Protein AF-A0A7Y2MW69-F1 (afdb_monomer_lite)

pLDDT: mean 81.15, std 13.84, range [43.66, 92.75]

Secondary structure (DSSP, 8-state):
-HHHHHHHTTHHHHHHHHHHHHH---HHHHHHHHHHHHHHHHHHHHHH----TTSHHHHHHHHHHHS-HHHHHHHHTS-HHHHHHHHHHHHHHHHHHHHHHHSSHHHHHHHHHTTS-SSSSSSSSSSSSSS--

Structure (mmCIF, N/CA/C/O backbone):
data_AF-A0A7Y2MW69-F1
#
_entry.id   AF-A0A7Y2MW69-F1
#
loop_
_atom_site.group_PDB
_atom_site.id
_atom_site.type_symbol
_atom_site.label_atom_id
_atom_site.label_alt_id
_atom_site.label_comp_id
_atom_site.label_asym_id
_atom_site.label_entity_id
_atom_site.label_seq_id
_atom_site.pdbx_PDB_ins_code
_atom_site.Cartn_x
_atom_site.Cartn_y
_atom_site.Cartn_z
_atom_site.occupancy
_atom_site.B_iso_or_equiv
_atom_site.auth_seq_id
_atom_site.aut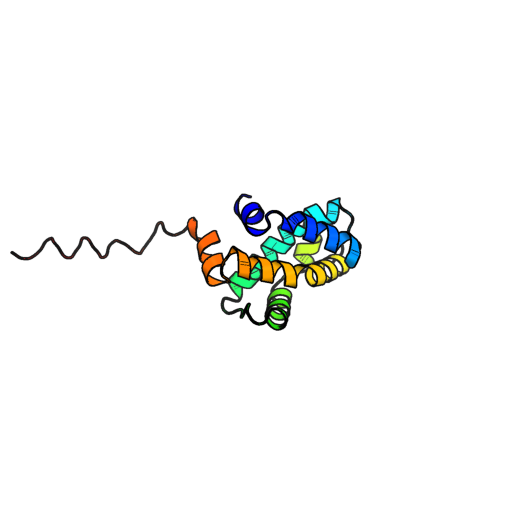h_comp_id
_atom_site.auth_asym_id
_atom_site.auth_atom_id
_atom_site.pdbx_PDB_model_num
ATOM 1 N N . MET A 1 1 ? 11.439 1.210 10.492 1.00 52.22 1 MET A N 1
ATOM 2 C CA . MET A 1 1 ? 10.602 2.417 10.282 1.00 52.22 1 MET A CA 1
ATOM 3 C C . MET A 1 1 ? 11.196 3.442 9.308 1.00 52.22 1 MET A C 1
ATOM 5 O O . MET A 1 1 ? 10.410 4.119 8.660 1.00 52.22 1 MET A O 1
ATOM 9 N N . ASN A 1 2 ? 12.522 3.542 9.114 1.00 73.94 2 ASN A N 1
ATOM 10 C CA . ASN A 1 2 ? 13.092 4.519 8.161 1.00 73.94 2 ASN A CA 1
ATOM 11 C C . ASN A 1 2 ? 12.690 4.300 6.694 1.00 73.94 2 ASN A C 1
ATOM 13 O O . ASN A 1 2 ? 12.480 5.271 5.982 1.00 73.94 2 ASN A O 1
ATOM 17 N N . PHE A 1 3 ? 12.540 3.050 6.246 1.00 80.81 3 PHE A N 1
ATOM 18 C CA . PHE A 1 3 ? 12.178 2.759 4.855 1.00 80.81 3 PHE A CA 1
ATOM 19 C C . PHE A 1 3 ? 10.819 3.357 4.457 1.00 80.81 3 PHE A C 1
ATOM 21 O O . PHE A 1 3 ? 10.756 4.120 3.503 1.00 80.81 3 PHE A O 1
ATOM 28 N N . LEU A 1 4 ? 9.752 3.077 5.218 1.00 83.00 4 LEU A N 1
ATOM 29 C CA . LEU A 1 4 ? 8.409 3.590 4.912 1.00 83.00 4 LEU A CA 1
ATOM 30 C C . LEU A 1 4 ? 8.362 5.119 4.945 1.00 83.00 4 LEU A C 1
ATOM 32 O O . LEU A 1 4 ? 7.744 5.727 4.081 1.00 83.00 4 LEU A O 1
ATOM 36 N N . LYS A 1 5 ? 9.060 5.743 5.901 1.00 82.94 5 LYS A N 1
ATOM 37 C CA . LYS A 1 5 ? 9.155 7.204 5.975 1.00 82.94 5 LYS A CA 1
ATOM 38 C C . LYS A 1 5 ? 9.887 7.790 4.763 1.00 82.94 5 LYS A C 1
ATOM 40 O O . LYS A 1 5 ? 9.447 8.802 4.235 1.00 82.94 5 LYS A O 1
ATOM 45 N N . ASN A 1 6 ? 10.958 7.146 4.302 1.00 84.12 6 ASN A N 1
ATOM 46 C CA . ASN A 1 6 ? 11.713 7.582 3.125 1.00 84.12 6 ASN A CA 1
ATOM 47 C C . ASN A 1 6 ? 10.948 7.346 1.815 1.00 84.12 6 ASN A C 1
ATOM 49 O O . ASN A 1 6 ? 11.060 8.150 0.894 1.00 84.12 6 ASN A O 1
ATOM 53 N N . LEU A 1 7 ? 10.182 6.255 1.738 1.00 85.12 7 LEU A N 1
ATOM 54 C CA . LEU A 1 7 ? 9.377 5.914 0.571 1.00 85.12 7 LEU A CA 1
ATOM 55 C C . LEU A 1 7 ? 8.168 6.846 0.452 1.00 85.12 7 LEU A C 1
ATOM 57 O O . LEU A 1 7 ? 7.966 7.460 -0.588 1.00 85.12 7 LEU A O 1
ATOM 61 N N . LEU A 1 8 ? 7.378 6.965 1.520 1.00 87.06 8 LEU A N 1
ATOM 62 C CA . LEU A 1 8 ? 6.143 7.744 1.507 1.00 87.06 8 LEU A CA 1
ATOM 63 C C . LEU A 1 8 ? 6.407 9.249 1.594 1.00 87.06 8 LEU A C 1
ATOM 65 O O . LEU A 1 8 ? 5.694 10.021 0.957 1.00 87.06 8 LEU A O 1
ATOM 69 N N . GLY A 1 9 ? 7.418 9.671 2.361 1.00 85.12 9 GLY A N 1
ATOM 70 C CA . GLY A 1 9 ? 7.745 11.081 2.578 1.00 85.12 9 GLY A CA 1
ATOM 71 C C . GLY A 1 9 ? 6.500 11.922 2.878 1.00 85.12 9 GLY A C 1
ATOM 72 O O . GLY A 1 9 ? 5.645 11.531 3.675 1.00 85.12 9 GLY A O 1
ATOM 73 N N . ASP A 1 10 ? 6.367 13.039 2.167 1.00 84.25 10 ASP A N 1
ATOM 74 C CA . ASP A 1 10 ? 5.225 13.957 2.281 1.00 84.25 10 ASP A CA 1
ATOM 75 C C . ASP A 1 10 ? 3.922 13.397 1.680 1.00 84.25 10 ASP A C 1
ATOM 77 O O . ASP A 1 10 ? 2.830 13.878 1.987 1.00 84.25 10 ASP A O 1
ATOM 81 N N . SER A 1 11 ? 4.004 12.342 0.858 1.00 86.25 11 SER A N 1
ATOM 82 C CA . SER A 1 11 ? 2.821 11.718 0.247 1.00 86.25 11 SER A CA 1
ATOM 83 C C . SER A 1 11 ? 1.984 10.940 1.263 1.00 86.25 11 SER A C 1
ATOM 85 O O . SER A 1 11 ? 0.802 10.710 1.016 1.00 86.25 11 SER A O 1
ATOM 87 N N . ALA A 1 12 ? 2.548 10.588 2.426 1.00 85.62 12 ALA A N 1
ATOM 88 C CA . ALA A 1 12 ? 1.824 9.907 3.501 1.00 85.62 12 ALA A CA 1
ATOM 89 C C . ALA A 1 12 ? 0.539 10.657 3.900 1.00 85.62 12 ALA A C 1
ATOM 91 O O . ALA A 1 12 ? -0.528 10.051 3.991 1.00 85.62 12 ALA A O 1
ATOM 92 N N . SER A 1 13 ? 0.612 11.983 4.048 1.00 87.12 13 SER A N 1
ATOM 93 C CA . SER A 1 13 ? -0.545 12.823 4.384 1.00 87.12 13 SER A CA 1
ATOM 94 C C . SER A 1 13 ? -1.605 12.824 3.278 1.00 87.12 13 SER A C 1
ATOM 96 O O . SER A 1 13 ? -2.802 12.813 3.560 1.00 87.12 13 SER A O 1
ATOM 98 N N . GLY A 1 14 ? -1.183 12.787 2.010 1.00 87.88 14 GLY A N 1
ATOM 99 C CA . GLY A 1 14 ? -2.090 12.703 0.862 1.00 87.88 14 GLY A CA 1
ATOM 100 C C . GLY A 1 14 ? -2.828 11.363 0.778 1.00 87.88 14 GLY A C 1
ATOM 101 O O . GLY A 1 14 ? -4.010 11.327 0.425 1.00 87.88 14 GLY A O 1
ATOM 102 N N . LEU A 1 15 ? -2.161 10.269 1.158 1.00 89.81 15 LEU A N 1
ATOM 103 C CA . LEU A 1 15 ? -2.770 8.938 1.239 1.00 89.81 15 LEU A CA 1
ATOM 104 C C . LEU A 1 15 ? -3.817 8.872 2.354 1.00 89.81 15 LEU A C 1
ATOM 106 O O . LEU A 1 15 ? -4.928 8.407 2.110 1.00 89.81 15 LEU A O 1
ATOM 110 N N . VAL A 1 16 ? -3.500 9.406 3.539 1.00 90.75 16 VAL A N 1
ATOM 111 C CA . VAL A 1 16 ? -4.449 9.496 4.661 1.00 90.75 16 VAL A CA 1
ATOM 112 C C . VAL A 1 16 ? -5.692 10.289 4.251 1.00 90.75 16 VAL A C 1
ATOM 114 O O . VAL A 1 16 ? -6.806 9.781 4.359 1.00 90.75 16 VAL A O 1
ATOM 117 N N . SER A 1 17 ? -5.516 11.486 3.684 1.00 89.56 17 SER A N 1
ATOM 118 C CA . SER A 1 17 ? -6.637 12.314 3.213 1.00 89.56 17 SER A CA 1
ATOM 119 C C . SER A 1 17 ? -7.482 11.621 2.141 1.00 89.56 17 SER A C 1
ATOM 121 O O . SER A 1 17 ? -8.708 11.763 2.126 1.00 89.56 17 SER A O 1
ATOM 123 N N . SER A 1 18 ? -6.849 10.846 1.255 1.00 88.56 18 SER A N 1
ATOM 124 C CA . SER A 1 18 ? -7.550 10.081 0.220 1.00 88.56 18 SER A CA 1
ATOM 125 C C . SER A 1 18 ? -8.403 8.961 0.810 1.00 88.56 18 SER A C 1
ATOM 127 O O . SER A 1 18 ? -9.537 8.785 0.376 1.00 88.56 18 SER A O 1
ATOM 129 N N . LEU A 1 19 ? -7.903 8.236 1.812 1.00 90.19 19 LEU A N 1
ATOM 130 C CA . LEU A 1 19 ? -8.653 7.171 2.486 1.00 90.19 19 LEU A CA 1
ATOM 131 C C . LEU A 1 19 ? -9.864 7.716 3.242 1.00 90.19 19 LEU A C 1
ATOM 133 O O . LEU A 1 19 ? -10.957 7.161 3.128 1.00 90.19 19 LEU A O 1
ATOM 137 N N . VAL A 1 20 ? -9.688 8.838 3.943 1.00 90.81 20 VAL A N 1
ATOM 138 C CA . VAL A 1 20 ? -10.784 9.513 4.650 1.00 90.81 20 VAL A CA 1
ATOM 139 C C . VAL A 1 20 ? -11.856 9.979 3.665 1.00 90.81 20 VAL A C 1
ATOM 141 O O . VAL A 1 20 ? -13.043 9.742 3.869 1.00 90.81 20 VAL A O 1
ATOM 144 N N . SER A 1 21 ? -11.444 10.586 2.549 1.00 86.62 21 SER A N 1
ATOM 145 C CA . SER A 1 21 ? -12.382 11.192 1.595 1.00 86.62 21 SER A CA 1
ATOM 146 C C . SER A 1 21 ? -13.048 10.188 0.651 1.00 86.62 21 SER A C 1
ATOM 148 O O . SER A 1 21 ? -14.160 10.434 0.193 1.00 86.62 21 SER A O 1
ATOM 150 N N . LYS A 1 22 ? -12.369 9.086 0.299 1.00 80.25 22 LYS A N 1
ATOM 151 C CA . LYS A 1 22 ? -12.816 8.164 -0.764 1.00 80.25 22 LYS A CA 1
ATOM 152 C C . LYS A 1 22 ? -13.230 6.785 -0.273 1.00 80.25 22 LYS A C 1
ATOM 154 O O . LYS A 1 22 ? -13.970 6.110 -0.979 1.00 80.25 22 LYS A O 1
ATOM 159 N N . ALA A 1 23 ? -12.739 6.354 0.885 1.00 81.81 23 ALA A N 1
ATOM 160 C CA . ALA A 1 23 ? -12.951 4.997 1.380 1.00 81.81 23 ALA A CA 1
ATOM 161 C C . ALA A 1 23 ? -13.635 4.958 2.758 1.00 81.81 23 ALA A C 1
ATOM 163 O O . ALA A 1 23 ? -13.779 3.885 3.333 1.00 81.81 23 ALA A O 1
ATOM 164 N N . GLY A 1 24 ? -14.071 6.115 3.274 1.00 84.94 24 GLY A N 1
ATOM 165 C CA . GLY A 1 24 ? -14.849 6.214 4.511 1.00 84.94 24 GLY A CA 1
ATOM 166 C C . GLY A 1 24 ? -14.052 5.948 5.787 1.00 84.94 24 GLY A C 1
ATOM 167 O O . GLY A 1 24 ? -14.649 5.651 6.814 1.00 84.94 24 GLY A O 1
ATOM 168 N N . PHE A 1 25 ? -12.722 6.042 5.729 1.00 91.81 25 PHE A N 1
ATOM 169 C CA . PHE A 1 25 ? -11.867 5.853 6.899 1.00 91.81 25 PHE A CA 1
ATOM 170 C C . PHE A 1 25 ? -11.983 7.044 7.852 1.00 91.81 25 PHE A C 1
ATOM 172 O O . PHE A 1 25 ? -12.089 8.196 7.427 1.00 91.81 25 PHE A O 1
ATOM 179 N N . THR A 1 26 ? -11.850 6.790 9.148 1.00 92.06 26 THR A N 1
ATOM 180 C CA . THR A 1 26 ? -11.470 7.839 10.100 1.00 92.06 26 THR A CA 1
ATOM 181 C C . THR A 1 26 ? -9.992 8.209 9.927 1.00 92.06 26 THR A C 1
ATOM 183 O O . THR A 1 26 ? -9.210 7.474 9.318 1.00 92.06 26 THR A O 1
ATOM 186 N N . ALA A 1 27 ? -9.578 9.361 10.463 1.00 89.00 27 ALA A N 1
ATOM 187 C CA . ALA A 1 27 ? -8.176 9.775 10.404 1.00 89.00 27 ALA A CA 1
ATOM 188 C C . ALA A 1 27 ? -7.244 8.750 11.077 1.00 89.00 27 ALA A C 1
ATOM 190 O O . ALA A 1 27 ? -6.196 8.429 10.519 1.00 89.00 27 ALA A O 1
ATOM 191 N N . ASP A 1 28 ? -7.656 8.198 12.220 1.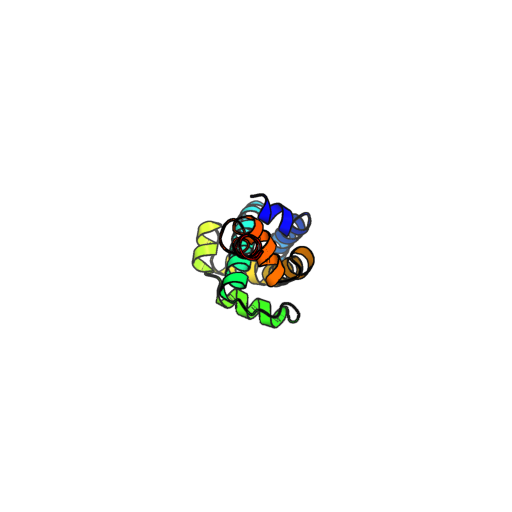00 90.12 28 ASP A N 1
ATOM 192 C CA . ASP A 1 28 ? -6.869 7.225 12.982 1.00 90.12 28 ASP A CA 1
ATOM 193 C C . ASP A 1 28 ? -6.757 5.885 12.240 1.00 90.12 28 ASP A C 1
ATOM 195 O O . ASP A 1 28 ? -5.663 5.333 12.107 1.00 90.12 28 ASP A O 1
ATOM 199 N N . GLU A 1 29 ? -7.861 5.397 11.663 1.00 91.12 29 GLU A N 1
ATOM 200 C CA . GLU A 1 29 ? -7.857 4.191 10.825 1.00 91.12 29 GLU A CA 1
ATOM 201 C C . GLU A 1 29 ? -6.970 4.371 9.594 1.00 91.12 29 GLU A C 1
ATOM 203 O O . GLU A 1 29 ? -6.195 3.484 9.248 1.00 91.12 29 GLU A O 1
ATOM 208 N N . ALA A 1 30 ? -7.050 5.525 8.927 1.00 91.19 30 ALA A N 1
ATOM 209 C CA . ALA A 1 30 ? -6.226 5.813 7.762 1.00 91.19 30 ALA A CA 1
ATOM 210 C C . ALA A 1 30 ? -4.734 5.884 8.133 1.00 91.19 30 ALA A C 1
ATOM 212 O O . ALA A 1 30 ? -3.897 5.339 7.412 1.00 91.19 30 ALA A O 1
ATOM 213 N N . GLN A 1 31 ? -4.390 6.493 9.271 1.00 89.56 31 GLN A N 1
ATOM 214 C CA . GLN A 1 31 ? -3.012 6.542 9.771 1.00 89.56 31 GLN A CA 1
ATOM 215 C C . GLN A 1 31 ? -2.459 5.156 10.127 1.00 89.56 31 GLN A C 1
ATOM 217 O O . GLN A 1 31 ? -1.284 4.896 9.867 1.00 89.56 31 GLN A O 1
ATOM 222 N N . ALA A 1 32 ? -3.288 4.262 10.671 1.00 89.25 32 ALA A N 1
ATOM 223 C CA . ALA A 1 32 ? -2.907 2.876 10.947 1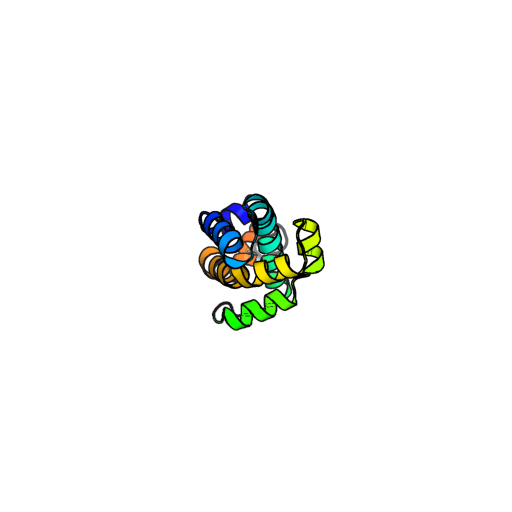.00 89.25 32 ALA A CA 1
ATOM 224 C C . ALA A 1 32 ? -2.831 2.022 9.668 1.00 89.25 32 ALA A C 1
ATOM 226 O O . ALA A 1 32 ? -1.962 1.160 9.535 1.00 89.25 32 ALA A O 1
ATOM 227 N N . PHE A 1 33 ? -3.708 2.279 8.699 1.00 91.69 33 PHE A N 1
ATOM 228 C CA . PHE A 1 33 ? -3.823 1.488 7.477 1.00 91.69 33 PHE A CA 1
ATOM 229 C C . PHE A 1 33 ? -2.727 1.781 6.453 1.00 91.69 33 PHE A C 1
ATOM 231 O O . PHE A 1 33 ? -2.178 0.848 5.870 1.00 91.69 33 PHE A O 1
ATOM 238 N N . VAL A 1 34 ? -2.374 3.053 6.229 1.00 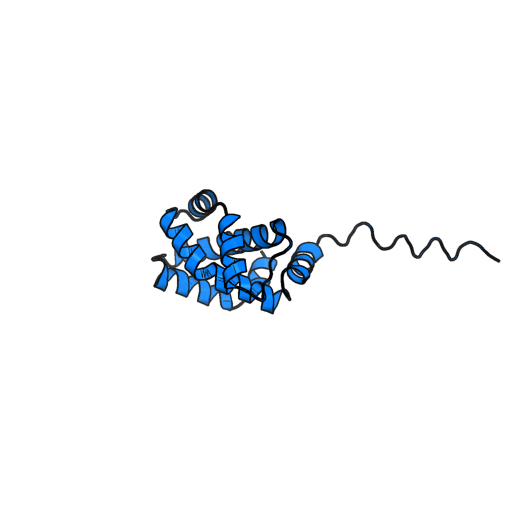92.25 34 VAL A N 1
ATOM 239 C CA . VAL A 1 34 ? -1.347 3.450 5.246 1.00 92.25 34 VAL A CA 1
ATOM 240 C C . VAL A 1 34 ? -0.031 2.665 5.386 1.00 92.25 34 VAL A C 1
ATOM 242 O O . VAL A 1 34 ? 0.433 2.141 4.368 1.00 92.25 34 VAL A O 1
ATOM 245 N N . PRO A 1 35 ? 0.597 2.531 6.572 1.00 90.12 35 PRO A N 1
ATOM 246 C CA . PRO A 1 35 ? 1.851 1.787 6.699 1.00 90.12 35 PRO A CA 1
ATOM 247 C C . PRO A 1 35 ? 1.692 0.282 6.426 1.00 90.12 35 PRO A C 1
ATOM 249 O O . PRO A 1 35 ? 2.552 -0.306 5.762 1.00 90.12 35 PRO A O 1
ATOM 252 N N . GLU A 1 36 ? 0.595 -0.340 6.864 1.00 91.12 36 GLU A N 1
ATOM 253 C CA . GLU A 1 36 ? 0.317 -1.763 6.618 1.00 91.12 36 GLU A CA 1
ATOM 254 C C . GLU A 1 36 ? 0.032 -2.041 5.134 1.00 91.12 36 GLU A C 1
ATOM 256 O O . GLU A 1 36 ? 0.564 -2.992 4.548 1.00 91.12 36 GLU A O 1
ATOM 261 N N . ALA A 1 37 ? -0.752 -1.173 4.493 1.00 91.50 37 ALA A N 1
ATOM 262 C CA . ALA A 1 37 ? -1.059 -1.258 3.073 1.00 91.50 37 ALA A CA 1
ATOM 263 C C . ALA A 1 37 ? 0.194 -1.033 2.219 1.00 91.50 37 ALA A C 1
ATOM 265 O O . ALA A 1 37 ? 0.457 -1.805 1.301 1.00 91.50 37 ALA A O 1
ATOM 266 N N . THR A 1 38 ? 1.022 -0.044 2.567 1.00 91.81 38 THR A N 1
ATOM 267 C CA . THR A 1 38 ? 2.306 0.205 1.890 1.00 91.81 38 THR A CA 1
ATOM 268 C C . THR A 1 38 ? 3.220 -1.010 1.985 1.00 91.81 38 THR A C 1
ATOM 270 O O . THR A 1 38 ? 3.797 -1.432 0.986 1.00 91.81 38 THR A O 1
ATOM 273 N N . THR A 1 39 ? 3.324 -1.612 3.171 1.00 89.94 39 THR A N 1
ATOM 274 C CA . THR A 1 39 ? 4.136 -2.817 3.384 1.00 89.94 39 THR A CA 1
ATOM 275 C C . THR A 1 39 ? 3.621 -3.988 2.550 1.00 89.94 39 THR A C 1
ATOM 277 O O . THR A 1 39 ? 4.414 -4.701 1.938 1.00 89.94 39 THR A O 1
ATOM 280 N N . SER A 1 40 ? 2.300 -4.154 2.473 1.00 91.12 40 SER A N 1
ATOM 281 C CA . SER A 1 40 ? 1.667 -5.213 1.682 1.00 91.12 40 SER A CA 1
ATOM 282 C C . SER A 1 40 ? 1.881 -5.011 0.179 1.00 91.12 40 SER A C 1
ATOM 284 O O . SER A 1 40 ? 2.247 -5.955 -0.511 1.00 91.12 40 SER A O 1
ATOM 286 N N . VAL A 1 41 ? 1.755 -3.776 -0.319 1.00 91.00 41 VAL A N 1
ATOM 287 C CA . VAL A 1 41 ? 2.034 -3.420 -1.722 1.00 91.00 41 VAL A CA 1
ATOM 288 C C . VAL A 1 41 ? 3.497 -3.659 -2.073 1.00 91.00 41 VAL A C 1
ATOM 290 O O . VAL A 1 41 ? 3.792 -4.289 -3.082 1.00 91.00 41 VAL A O 1
ATOM 293 N N . VAL A 1 42 ? 4.427 -3.207 -1.230 1.00 89.31 42 VAL A N 1
ATOM 294 C CA . VAL A 1 42 ? 5.865 -3.442 -1.426 1.00 89.31 42 VAL A CA 1
ATOM 295 C C . VAL A 1 42 ? 6.182 -4.940 -1.423 1.00 89.31 42 VAL A C 1
ATOM 297 O O . VAL A 1 42 ? 6.956 -5.408 -2.259 1.00 89.31 42 VAL A O 1
ATOM 300 N N . GLY A 1 43 ? 5.571 -5.699 -0.510 1.00 88.38 43 GLY A N 1
ATOM 301 C CA . GLY A 1 43 ? 5.701 -7.153 -0.444 1.00 88.38 43 GLY A CA 1
ATOM 302 C C . GLY A 1 43 ? 5.178 -7.848 -1.701 1.00 88.38 43 GLY A C 1
ATOM 303 O O . GLY A 1 43 ? 5.869 -8.705 -2.245 1.00 88.38 43 GLY A O 1
ATOM 304 N N . ALA A 1 44 ? 4.010 -7.438 -2.196 1.00 89.00 44 ALA A N 1
ATOM 305 C CA . ALA A 1 44 ? 3.434 -7.944 -3.437 1.00 89.00 44 ALA A CA 1
ATOM 306 C C . ALA A 1 44 ? 4.345 -7.634 -4.632 1.00 89.00 44 ALA A C 1
ATOM 308 O O . ALA A 1 44 ? 4.772 -8.556 -5.317 1.00 89.00 44 ALA A O 1
ATOM 309 N N . VAL A 1 45 ? 4.774 -6.376 -4.804 1.00 87.56 45 VAL A N 1
ATOM 310 C CA . VAL A 1 45 ? 5.692 -5.976 -5.889 1.00 87.56 45 VAL A CA 1
ATOM 311 C C . VAL A 1 45 ? 6.972 -6.817 -5.897 1.00 87.56 45 VAL A C 1
ATOM 313 O O . VAL A 1 45 ? 7.438 -7.232 -6.958 1.00 87.56 45 VAL A O 1
ATOM 316 N N . LYS A 1 46 ? 7.525 -7.110 -4.714 1.00 83.19 46 LYS A N 1
ATOM 317 C CA . LYS A 1 46 ? 8.712 -7.959 -4.568 1.00 83.19 46 LYS A CA 1
ATOM 318 C C . LYS A 1 46 ? 8.445 -9.410 -4.976 1.00 83.19 46 LYS A C 1
ATOM 320 O O . LYS A 1 46 ? 9.283 -10.002 -5.647 1.00 83.19 46 LYS A O 1
ATOM 325 N N . THR A 1 47 ? 7.325 -9.983 -4.542 1.00 82.12 47 THR A N 1
ATOM 326 C CA . THR A 1 47 ? 6.968 -11.381 -4.833 1.00 82.12 47 THR A CA 1
ATOM 327 C C . THR A 1 47 ? 6.684 -11.584 -6.313 1.00 82.12 47 THR A C 1
ATOM 329 O O . THR A 1 47 ? 7.138 -12.566 -6.893 1.00 82.12 47 THR A O 1
ATOM 332 N N . THR A 1 48 ? 5.979 -10.642 -6.940 1.00 77.31 48 THR A N 1
ATOM 333 C CA . THR A 1 48 ? 5.628 -10.747 -8.352 1.00 77.31 48 THR A CA 1
ATOM 334 C C . THR A 1 48 ? 6.860 -10.628 -9.262 1.00 77.31 48 THR A C 1
ATOM 336 O O . THR A 1 48 ? 6.861 -11.228 -10.335 1.00 77.31 48 THR A O 1
ATOM 339 N N . GLY A 1 49 ? 7.901 -9.881 -8.853 1.00 65.12 49 GLY A N 1
ATOM 340 C CA . GLY A 1 49 ? 9.228 -9.785 -9.494 1.00 65.12 49 GLY A CA 1
ATOM 341 C C . GLY A 1 49 ? 9.271 -9.075 -10.857 1.00 65.12 49 GLY A C 1
ATOM 342 O O . GLY A 1 49 ? 10.220 -8.352 -11.147 1.00 65.12 49 GLY A O 1
ATOM 343 N N . ASP A 1 50 ? 8.217 -9.234 -11.655 1.00 70.31 50 ASP A N 1
ATOM 344 C CA . ASP A 1 50 ? 8.012 -8.690 -12.995 1.00 70.31 50 ASP A CA 1
ATOM 345 C C . ASP A 1 50 ? 6.673 -7.932 -13.017 1.00 70.31 50 ASP A C 1
ATOM 347 O O . ASP A 1 50 ? 5.607 -8.437 -13.406 1.00 70.31 50 ASP A O 1
ATOM 351 N N . ILE A 1 51 ? 6.703 -6.733 -12.436 1.00 82.06 51 ILE A N 1
ATOM 352 C CA . ILE A 1 51 ? 5.623 -5.755 -12.535 1.00 82.06 51 ILE A CA 1
ATOM 353 C C . ILE A 1 51 ? 6.118 -4.608 -13.401 1.00 82.06 51 ILE A C 1
ATOM 355 O O . ILE A 1 51 ? 7.072 -3.910 -13.051 1.00 82.06 51 ILE A O 1
ATOM 359 N N . ASP A 1 52 ? 5.420 -4.393 -14.512 1.00 83.69 52 ASP A N 1
ATOM 360 C CA . ASP A 1 52 ? 5.610 -3.221 -15.350 1.00 83.69 52 ASP A CA 1
ATOM 361 C C . ASP A 1 52 ? 4.936 -2.003 -14.708 1.00 83.69 52 ASP A C 1
ATOM 363 O O . ASP A 1 52 ? 3.736 -1.769 -14.852 1.00 83.69 52 ASP A O 1
ATOM 367 N N . LEU A 1 53 ? 5.730 -1.210 -13.990 1.00 84.25 53 LEU A N 1
ATOM 368 C CA . LEU A 1 53 ? 5.271 0.037 -13.376 1.00 84.25 53 LEU A CA 1
ATOM 369 C C . LEU A 1 53 ? 5.004 1.142 -14.407 1.00 84.25 53 LEU A C 1
ATOM 371 O O . LEU A 1 53 ? 4.409 2.156 -14.061 1.00 84.25 53 LEU A O 1
ATOM 375 N N . SER A 1 54 ? 5.378 0.950 -15.675 1.00 83.88 54 SER A N 1
ATOM 376 C CA . SER A 1 54 ? 5.007 1.865 -16.763 1.00 83.88 54 SER A CA 1
ATOM 377 C C . SER A 1 54 ? 3.507 1.789 -17.064 1.00 83.88 54 SER A C 1
ATOM 379 O O . SER A 1 54 ? 2.915 2.769 -17.514 1.00 83.88 54 SER A O 1
ATOM 381 N N . ASN A 1 55 ? 2.874 0.645 -16.773 1.00 88.06 55 ASN A N 1
ATOM 382 C CA . ASN A 1 55 ? 1.432 0.441 -16.848 1.00 88.06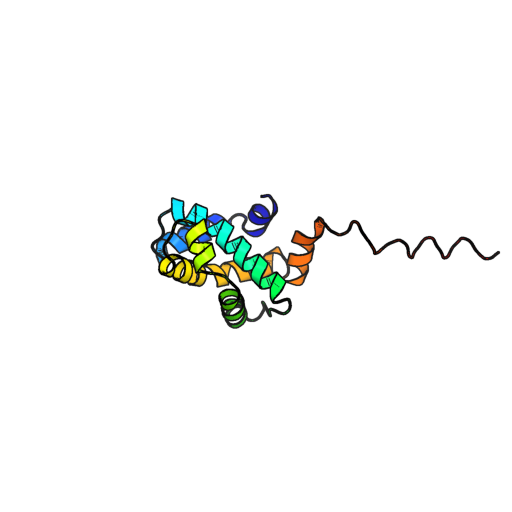 55 ASN A CA 1
ATOM 383 C C . ASN A 1 55 ? 0.838 0.256 -15.444 1.00 88.06 55 ASN A C 1
ATOM 385 O O . ASN A 1 55 ? 0.505 -0.852 -15.014 1.00 88.06 55 ASN A O 1
ATOM 389 N N . LEU A 1 56 ? 0.665 1.375 -14.735 1.00 85.94 56 LEU A N 1
ATOM 390 C CA . LEU A 1 56 ? 0.151 1.396 -13.362 1.00 85.94 56 LEU A CA 1
ATOM 391 C C . LEU A 1 56 ? -1.214 0.710 -13.203 1.00 85.94 56 LEU A C 1
ATOM 393 O O . LEU A 1 56 ? -1.484 0.149 -12.145 1.00 85.94 56 LEU A O 1
ATOM 397 N N . GLY A 1 57 ? -2.062 0.712 -14.237 1.00 87.06 57 GLY A N 1
ATOM 398 C CA . GLY A 1 57 ? -3.359 0.031 -14.201 1.00 87.06 57 GLY A CA 1
ATOM 399 C C . GLY A 1 57 ? -3.211 -1.487 -14.098 1.00 87.06 57 GLY A C 1
ATOM 400 O O . GLY A 1 57 ? -3.746 -2.103 -13.175 1.00 87.06 57 GLY A O 1
ATOM 401 N N . ALA A 1 58 ? -2.429 -2.083 -15.002 1.00 88.25 58 ALA A N 1
ATOM 402 C CA . ALA A 1 58 ? -2.153 -3.520 -14.983 1.00 88.25 58 ALA A CA 1
ATOM 403 C C . ALA A 1 58 ? -1.347 -3.928 -13.737 1.00 88.25 58 ALA A C 1
ATOM 405 O O . ALA A 1 58 ? -1.639 -4.947 -13.107 1.00 88.25 58 ALA A O 1
ATOM 406 N N . ALA A 1 59 ? -0.373 -3.103 -13.338 1.00 88.56 59 ALA A N 1
ATOM 407 C CA . ALA A 1 59 ? 0.407 -3.306 -12.124 1.00 88.56 59 ALA A CA 1
ATOM 408 C C . ALA A 1 59 ? -0.477 -3.317 -10.868 1.00 88.56 59 ALA A C 1
ATOM 410 O O . ALA A 1 59 ? -0.352 -4.221 -10.045 1.00 88.56 59 ALA A O 1
ATOM 411 N N . ALA A 1 60 ? -1.406 -2.364 -10.740 1.00 90.12 60 ALA A N 1
ATOM 412 C CA . ALA A 1 60 ? -2.321 -2.289 -9.605 1.00 90.12 60 ALA A CA 1
ATOM 413 C C . ALA A 1 60 ? -3.197 -3.539 -9.499 1.00 90.12 60 ALA A C 1
ATOM 415 O O . ALA A 1 60 ? -3.335 -4.087 -8.410 1.00 90.12 60 ALA A O 1
ATOM 416 N N . GLN A 1 61 ? -3.745 -4.030 -10.614 1.00 89.94 61 GLN A N 1
ATOM 417 C CA . GLN A 1 61 ? -4.548 -5.256 -10.613 1.00 89.94 61 GLN A CA 1
ATOM 418 C C . GLN A 1 61 ? -3.738 -6.475 -10.165 1.00 89.94 61 GLN A C 1
ATOM 420 O O . GLN A 1 61 ? -4.212 -7.255 -9.341 1.00 89.94 61 GLN A O 1
ATOM 425 N N . LYS A 1 62 ? -2.506 -6.614 -10.667 1.00 89.38 62 LYS A N 1
ATOM 426 C CA . LYS A 1 62 ? -1.615 -7.727 -10.317 1.00 89.38 62 LYS A CA 1
ATOM 427 C C . LYS A 1 62 ? -1.235 -7.692 -8.835 1.00 89.38 62 LYS A C 1
ATOM 429 O O . LYS A 1 62 ? -1.371 -8.689 -8.141 1.00 89.38 62 LYS A O 1
ATOM 434 N N . VAL A 1 63 ? -0.861 -6.515 -8.334 1.00 90.25 63 VAL A N 1
ATOM 435 C CA . VAL A 1 63 ? -0.517 -6.293 -6.922 1.00 90.25 63 VAL A CA 1
ATOM 436 C C . VAL A 1 63 ? -1.702 -6.546 -6.002 1.00 90.25 63 VAL A C 1
ATOM 438 O O . VAL A 1 63 ? -1.544 -7.209 -4.984 1.00 90.25 63 VAL A O 1
ATOM 441 N N . MET A 1 64 ? -2.890 -6.047 -6.345 1.00 90.06 64 MET A N 1
ATOM 442 C CA . MET A 1 64 ? -4.088 -6.275 -5.534 1.00 90.06 64 MET A CA 1
ATOM 443 C C . MET A 1 64 ? -4.461 -7.759 -5.453 1.00 90.06 64 MET A C 1
ATOM 445 O O . MET A 1 64 ? -4.982 -8.175 -4.425 1.00 90.06 64 MET A O 1
ATOM 449 N N . GLY A 1 65 ? -4.170 -8.550 -6.492 1.00 89.62 65 GLY A N 1
ATOM 450 C CA . GLY A 1 65 ? -4.376 -10.001 -6.480 1.00 89.62 65 GLY A CA 1
ATOM 451 C C . GLY A 1 65 ? -3.468 -10.757 -5.503 1.00 89.62 65 GLY A C 1
ATOM 452 O O . GLY A 1 65 ? -3.880 -11.786 -4.974 1.00 89.62 65 GLY A O 1
ATOM 453 N N . ASP A 1 66 ? -2.275 -10.226 -5.223 1.00 89.50 66 ASP A N 1
ATOM 454 C CA . ASP A 1 66 ? -1.288 -10.835 -4.318 1.00 89.50 66 ASP A CA 1
ATOM 455 C C . ASP A 1 66 ? -1.439 -10.361 -2.856 1.00 89.50 66 ASP A C 1
ATOM 457 O O . ASP A 1 66 ? -0.803 -10.905 -1.949 1.00 89.50 66 ASP A O 1
ATOM 461 N N . ILE A 1 67 ? -2.264 -9.340 -2.594 1.00 91.12 67 ILE A N 1
ATOM 462 C CA . ILE A 1 67 ? -2.478 -8.808 -1.242 1.00 91.12 67 ILE A CA 1
ATOM 463 C C . ILE A 1 67 ? -3.578 -9.595 -0.522 1.00 91.12 67 ILE A C 1
ATOM 465 O O . ILE A 1 67 ? -4.732 -9.628 -0.943 1.00 91.12 67 ILE A O 1
ATOM 469 N N . ASP A 1 68 ? -3.245 -10.138 0.651 1.00 92.00 68 ASP A N 1
ATOM 470 C CA . ASP A 1 68 ? -4.219 -10.712 1.585 1.00 92.00 68 ASP A CA 1
ATOM 471 C C . ASP A 1 68 ? -5.024 -9.594 2.278 1.00 92.00 68 ASP A C 1
ATOM 473 O O . ASP A 1 68 ? -4.668 -9.090 3.351 1.00 92.00 68 ASP A O 1
ATOM 477 N N . VAL A 1 69 ? -6.111 -9.175 1.622 1.00 91.50 69 VAL A N 1
ATOM 478 C CA . VAL A 1 69 ? -7.026 -8.135 2.116 1.00 91.50 69 VAL A CA 1
ATOM 479 C C . VAL A 1 69 ? -7.643 -8.503 3.476 1.00 91.50 69 VAL A C 1
ATOM 481 O O . VAL A 1 69 ? -7.626 -7.646 4.364 1.00 91.50 69 VAL A O 1
ATOM 484 N N . PRO A 1 70 ? -8.128 -9.741 3.718 1.00 91.50 70 PRO A N 1
ATOM 485 C CA . PRO A 1 70 ? -8.607 -10.144 5.042 1.00 91.50 70 PRO A CA 1
ATOM 486 C C . PRO A 1 70 ? -7.568 -9.987 6.162 1.00 91.50 70 PRO A C 1
ATOM 488 O O . PRO A 1 70 ? -7.899 -9.503 7.248 1.00 91.50 70 PRO A O 1
ATOM 491 N N . ALA A 1 71 ? -6.312 -10.377 5.928 1.00 91.12 71 ALA A N 1
ATOM 492 C CA . ALA A 1 71 ? -5.250 -10.233 6.923 1.00 91.12 71 ALA A CA 1
ATOM 493 C C . ALA A 1 71 ? -4.846 -8.769 7.140 1.00 91.12 71 ALA A C 1
ATOM 495 O O . ALA A 1 71 ? -4.502 -8.382 8.260 1.00 91.12 71 ALA A O 1
ATOM 496 N N . LEU A 1 72 ? -4.875 -7.949 6.087 1.00 90.69 72 LEU A N 1
ATOM 497 C CA . LEU A 1 72 ? -4.634 -6.511 6.182 1.00 90.69 72 LEU A CA 1
ATOM 498 C C . LEU A 1 72 ? -5.725 -5.817 7.009 1.00 90.69 72 LEU A C 1
ATOM 500 O O . LEU A 1 72 ? -5.412 -5.068 7.932 1.00 90.69 72 LEU A O 1
ATOM 504 N N . ALA A 1 73 ? -6.993 -6.117 6.724 1.00 90.81 73 ALA A N 1
ATOM 505 C CA . ALA A 1 73 ? -8.145 -5.564 7.429 1.00 90.81 73 ALA A CA 1
ATOM 506 C C . ALA A 1 73 ? -8.077 -5.849 8.937 1.00 90.81 73 ALA A C 1
ATOM 508 O O . ALA A 1 73 ? -8.198 -4.936 9.752 1.00 90.81 73 ALA A O 1
ATOM 509 N N . LYS A 1 74 ? -7.764 -7.100 9.313 1.00 90.88 74 LYS A N 1
ATOM 510 C CA . LYS A 1 74 ? -7.584 -7.504 10.717 1.00 90.88 74 LYS A CA 1
ATOM 511 C C . LYS A 1 74 ? -6.468 -6.737 11.425 1.00 90.88 74 LYS A C 1
ATOM 513 O O . LYS A 1 74 ? -6.646 -6.355 12.576 1.00 90.88 74 LYS A O 1
ATOM 518 N N . ARG A 1 75 ? -5.328 -6.518 10.761 1.00 88.00 75 ARG A N 1
ATOM 519 C CA . ARG A 1 75 ? -4.191 -5.776 11.338 1.00 88.00 75 ARG A CA 1
ATOM 520 C C . ARG A 1 75 ? -4.498 -4.296 11.532 1.00 88.00 75 ARG A C 1
ATOM 522 O O . ARG A 1 75 ? -4.098 -3.729 12.540 1.00 88.00 75 ARG A O 1
ATOM 529 N N . ALA A 1 76 ? -5.225 -3.702 10.591 1.00 86.00 76 ALA A N 1
ATOM 530 C CA . ALA A 1 76 ? -5.643 -2.307 10.661 1.00 86.00 76 ALA A CA 1
ATOM 531 C C . ALA A 1 76 ? -6.893 -2.079 11.534 1.00 86.00 76 ALA A C 1
ATOM 533 O O . ALA A 1 76 ? -7.256 -0.933 11.769 1.00 86.00 76 ALA A O 1
ATOM 534 N N . GLY A 1 77 ? -7.547 -3.143 12.015 1.00 88.06 77 GLY A N 1
ATOM 535 C CA . GLY A 1 77 ? -8.754 -3.041 12.839 1.00 88.06 77 GLY A CA 1
ATOM 536 C C . GLY A 1 77 ? -9.998 -2.574 12.077 1.00 88.06 77 GLY A C 1
ATOM 537 O O . GLY A 1 77 ? -10.911 -2.037 12.694 1.00 88.06 77 GLY A O 1
ATOM 538 N N . ILE A 1 78 ? -10.042 -2.777 10.757 1.00 90.44 78 ILE A N 1
ATOM 539 C CA . ILE A 1 78 ? -11.127 -2.322 9.870 1.00 90.44 78 ILE A CA 1
ATOM 540 C C . ILE A 1 78 ? -11.849 -3.499 9.201 1.00 90.44 78 ILE A C 1
ATOM 542 O O . ILE A 1 78 ? -11.389 -4.643 9.231 1.00 90.44 78 ILE A O 1
ATOM 546 N N . GLY A 1 79 ? -12.982 -3.215 8.553 1.00 90.62 79 GLY A N 1
ATOM 547 C CA . GLY A 1 79 ? -13.713 -4.201 7.754 1.00 90.62 79 GLY A CA 1
ATOM 548 C C . GLY A 1 79 ? -12.992 -4.584 6.447 1.00 90.62 79 GLY A C 1
ATOM 549 O O . GLY A 1 79 ? -12.255 -3.768 5.889 1.00 90.62 79 GLY A O 1
ATOM 550 N N . PRO A 1 80 ? -13.214 -5.802 5.913 1.00 88.94 80 PRO A N 1
ATOM 551 C CA . PRO A 1 80 ? -12.600 -6.257 4.661 1.00 88.94 80 PRO A CA 1
ATOM 552 C C . PRO A 1 80 ? -13.008 -5.403 3.453 1.00 88.94 80 PRO A C 1
ATOM 554 O O . PRO A 1 80 ? -12.150 -5.063 2.643 1.00 88.94 80 PRO A O 1
ATOM 557 N N . ASP A 1 81 ? -14.272 -4.979 3.373 1.00 90.06 81 ASP A N 1
ATOM 558 C CA . ASP A 1 81 ? -14.756 -4.106 2.294 1.00 90.06 81 ASP A CA 1
ATOM 559 C C . ASP A 1 81 ? -14.082 -2.727 2.342 1.00 90.06 81 ASP A C 1
ATOM 561 O O . ASP A 1 81 ? -13.677 -2.177 1.316 1.00 90.06 81 ASP A O 1
ATOM 565 N N . GLN A 1 82 ? -13.885 -2.193 3.552 1.00 89.75 82 GLN A N 1
ATOM 566 C CA . GLN A 1 82 ? -13.181 -0.932 3.780 1.00 89.75 82 GLN A CA 1
ATOM 567 C C . GLN A 1 82 ? -11.693 -1.061 3.426 1.00 89.75 82 GLN A C 1
ATOM 569 O O . GLN A 1 82 ? -11.144 -0.185 2.762 1.00 89.75 82 GLN A O 1
ATOM 574 N N . ALA A 1 83 ? -11.044 -2.175 3.776 1.00 92.56 83 ALA A N 1
ATOM 575 C CA . ALA A 1 83 ? -9.670 -2.454 3.364 1.00 92.56 83 ALA A CA 1
ATOM 576 C C . ALA A 1 83 ? -9.534 -2.574 1.836 1.00 92.56 83 ALA A C 1
ATOM 578 O O . ALA A 1 83 ? -8.596 -2.021 1.261 1.00 92.56 83 ALA A O 1
ATOM 579 N N . GLN A 1 84 ? -10.478 -3.241 1.164 1.00 91.62 84 GLN A N 1
ATOM 580 C CA . GLN A 1 84 ? -10.486 -3.385 -0.293 1.00 91.62 84 GLN A CA 1
ATOM 581 C C . GLN A 1 84 ? -10.700 -2.039 -0.999 1.00 91.62 84 GLN A C 1
ATOM 583 O O . GLN A 1 84 ? -9.961 -1.697 -1.929 1.00 91.62 84 GLN A O 1
ATOM 588 N N . GLY A 1 85 ? -11.669 -1.244 -0.537 1.00 90.81 85 GLY A N 1
ATOM 589 C CA . GLY A 1 85 ? -11.895 0.116 -1.029 1.00 90.81 85 GLY A CA 1
ATOM 590 C C . GLY A 1 85 ? -10.690 1.022 -0.773 1.00 90.81 85 GLY A C 1
ATOM 591 O O . GLY A 1 85 ? -10.263 1.759 -1.662 1.00 90.81 85 GLY A O 1
ATOM 592 N N . GLY A 1 86 ? -10.080 0.897 0.407 1.00 91.75 86 GLY A N 1
ATOM 593 C CA . GLY A 1 86 ? -8.869 1.613 0.790 1.00 91.75 86 GLY A CA 1
ATOM 594 C C . GLY A 1 86 ? -7.693 1.297 -0.128 1.00 91.75 86 GLY A C 1
ATOM 595 O O . GLY A 1 86 ? -7.102 2.216 -0.689 1.00 91.75 86 GLY A O 1
ATOM 596 N N . LEU A 1 87 ? -7.395 0.011 -0.354 1.00 92.50 87 LEU A N 1
ATOM 597 C CA . LEU A 1 87 ? -6.360 -0.428 -1.298 1.00 92.50 87 LEU A CA 1
ATOM 598 C C . LEU A 1 87 ? -6.629 0.099 -2.707 1.00 92.50 87 LEU A C 1
ATOM 600 O O . LEU A 1 87 ? -5.740 0.688 -3.312 1.00 92.50 87 LEU A O 1
ATOM 604 N N . THR A 1 88 ? -7.858 -0.028 -3.203 1.00 91.12 88 THR A N 1
ATOM 605 C CA . THR A 1 88 ? -8.231 0.475 -4.535 1.00 91.12 88 THR A CA 1
ATOM 606 C C . THR A 1 88 ? -7.974 1.982 -4.666 1.00 91.12 88 THR A C 1
ATOM 608 O O . THR A 1 88 ? -7.570 2.456 -5.728 1.00 91.12 88 THR A O 1
ATOM 611 N N . ALA A 1 89 ? -8.150 2.742 -3.580 1.00 90.38 89 ALA A N 1
ATOM 612 C CA . ALA A 1 89 ? -7.918 4.181 -3.559 1.00 90.38 89 ALA A CA 1
ATOM 613 C C . ALA A 1 89 ? -6.431 4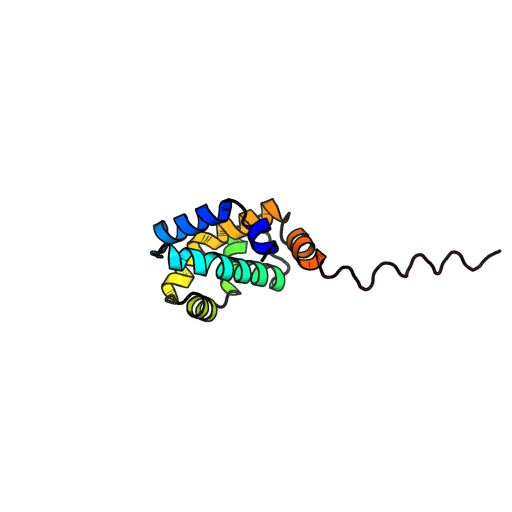.576 -3.523 1.00 90.38 89 ALA A C 1
ATOM 615 O O . ALA A 1 89 ? -6.087 5.639 -4.042 1.00 90.38 89 ALA A O 1
ATOM 616 N N . ILE A 1 90 ? -5.559 3.764 -2.908 1.00 91.62 90 ILE A N 1
ATOM 617 C CA . ILE A 1 90 ? -4.158 4.146 -2.648 1.00 91.62 90 ILE A CA 1
ATOM 618 C C . ILE A 1 90 ? -3.112 3.355 -3.431 1.00 91.62 90 ILE A C 1
ATOM 620 O O . ILE A 1 90 ? -2.016 3.871 -3.629 1.00 91.62 90 ILE A O 1
ATOM 624 N N . VAL A 1 91 ? -3.409 2.137 -3.892 1.00 92.75 91 VAL A N 1
ATOM 625 C CA . VAL A 1 91 ? -2.450 1.280 -4.612 1.00 92.75 91 VAL A CA 1
ATOM 626 C C . VAL A 1 91 ? -1.862 1.979 -5.844 1.00 92.75 91 VAL A C 1
ATOM 628 O O . VAL A 1 91 ? -0.637 1.968 -5.961 1.00 92.75 91 VAL A O 1
ATOM 631 N N . PRO A 1 92 ? -2.644 2.643 -6.722 1.00 90.62 92 PRO A N 1
ATOM 632 C CA . PRO A 1 92 ? -2.072 3.355 -7.868 1.00 90.62 92 PRO A CA 1
ATOM 633 C C . PRO A 1 92 ? -1.051 4.419 -7.447 1.00 90.62 92 PRO A C 1
ATOM 635 O O . PRO A 1 92 ? 0.046 4.483 -7.997 1.00 90.62 92 PRO A O 1
ATOM 638 N N . THR A 1 93 ? -1.375 5.195 -6.409 1.00 91.06 93 THR A N 1
ATOM 639 C CA . THR A 1 93 ? -0.485 6.220 -5.850 1.00 91.06 93 THR A CA 1
ATOM 640 C C . THR A 1 93 ? 0.766 5.599 -5.232 1.00 91.06 93 THR A C 1
ATOM 642 O O . THR A 1 93 ? 1.867 6.096 -5.437 1.00 91.06 93 THR A O 1
ATOM 645 N N . LEU A 1 94 ? 0.631 4.490 -4.501 1.00 90.94 94 LEU A N 1
ATOM 646 C CA . LEU A 1 94 ? 1.766 3.775 -3.915 1.00 90.94 94 LEU A CA 1
ATOM 647 C C . LEU A 1 94 ? 2.711 3.225 -4.987 1.00 90.94 94 LEU A C 1
ATOM 649 O O . LEU A 1 94 ? 3.926 3.322 -4.834 1.00 90.94 94 LEU A O 1
ATOM 653 N N . LEU A 1 95 ? 2.173 2.687 -6.082 1.00 90.75 95 LEU A N 1
ATOM 654 C CA . LEU A 1 95 ? 2.976 2.202 -7.204 1.00 90.75 95 LEU A CA 1
ATOM 655 C C . LEU A 1 95 ? 3.693 3.339 -7.927 1.00 90.75 95 LEU A C 1
ATOM 657 O O . LEU A 1 95 ? 4.873 3.196 -8.238 1.00 90.75 95 LEU A O 1
ATOM 661 N N . GLN A 1 96 ? 3.026 4.478 -8.113 1.00 90.06 96 GLN A N 1
ATOM 662 C CA . GLN A 1 96 ? 3.658 5.680 -8.650 1.00 90.06 96 GLN A CA 1
ATOM 663 C C . GLN A 1 96 ? 4.800 6.162 -7.742 1.00 90.06 96 GLN A C 1
ATOM 665 O O . GLN A 1 96 ? 5.902 6.411 -8.222 1.00 90.06 96 GLN A O 1
ATOM 670 N N . ILE A 1 97 ? 4.585 6.210 -6.423 1.00 89.75 97 ILE A N 1
ATOM 671 C CA . ILE A 1 97 ? 5.630 6.569 -5.454 1.00 89.75 97 ILE A CA 1
ATOM 672 C C . ILE A 1 97 ? 6.814 5.600 -5.550 1.00 89.75 97 ILE A C 1
ATOM 674 O O . ILE A 1 97 ? 7.961 6.035 -5.561 1.00 89.75 97 ILE A O 1
ATOM 678 N N . ILE A 1 98 ? 6.566 4.291 -5.642 1.00 88.31 98 ILE A N 1
ATOM 679 C CA . ILE A 1 98 ? 7.625 3.285 -5.812 1.00 88.31 98 ILE A CA 1
ATOM 680 C C . ILE A 1 98 ? 8.387 3.521 -7.122 1.00 88.31 98 ILE A C 1
ATOM 682 O O . ILE A 1 98 ? 9.617 3.482 -7.136 1.00 88.31 98 ILE A O 1
ATOM 686 N N . GLN A 1 99 ? 7.684 3.798 -8.217 1.00 87.81 99 GLN A N 1
ATOM 687 C CA . GLN A 1 99 ? 8.300 4.096 -9.505 1.00 87.81 99 GLN A CA 1
ATOM 688 C C . GLN A 1 99 ? 9.193 5.344 -9.432 1.00 87.81 99 GLN A C 1
ATOM 690 O O . GLN A 1 99 ? 10.344 5.292 -9.858 1.00 87.81 99 GLN A O 1
ATOM 695 N N . GLU A 1 100 ? 8.698 6.433 -8.843 1.00 87.81 100 GLU A N 1
ATOM 696 C CA . GLU A 1 100 ? 9.397 7.720 -8.757 1.00 87.81 100 GLU A CA 1
ATOM 697 C C . GLU A 1 100 ? 10.553 7.710 -7.749 1.00 87.81 100 GLU A C 1
ATOM 699 O O . GLU A 1 100 ? 11.640 8.209 -8.034 1.00 87.81 100 GLU A O 1
ATOM 704 N N . LYS A 1 101 ? 10.332 7.160 -6.549 1.00 82.62 101 LYS A N 1
ATOM 705 C CA . LYS A 1 101 ? 11.296 7.209 -5.437 1.00 82.62 101 LYS A CA 1
ATOM 706 C C . LYS A 1 101 ? 12.303 6.079 -5.482 1.00 82.62 101 LYS A C 1
ATOM 708 O O . LYS A 1 101 ? 13.461 6.278 -5.123 1.00 82.62 101 LYS A O 1
ATOM 713 N N . ALA A 1 102 ? 11.853 4.896 -5.877 1.00 76.38 102 ALA A N 1
ATOM 714 C CA . ALA A 1 102 ? 12.688 3.712 -5.905 1.00 76.38 102 ALA A CA 1
ATOM 715 C C . ALA A 1 102 ? 13.209 3.410 -7.315 1.00 76.38 102 ALA A C 1
ATOM 717 O O . ALA A 1 102 ? 13.903 2.421 -7.487 1.00 76.38 102 ALA A O 1
ATOM 718 N N . GLY A 1 103 ? 12.894 4.215 -8.337 1.00 77.25 103 GLY A N 1
ATOM 719 C CA . GLY A 1 103 ? 13.281 3.909 -9.721 1.00 77.25 103 GLY A CA 1
ATOM 720 C C . GLY A 1 103 ? 12.649 2.609 -10.233 1.00 77.25 103 GLY A C 1
ATOM 721 O O . GLY A 1 103 ? 13.222 1.918 -11.073 1.00 77.25 103 GLY A O 1
ATOM 722 N N . GLY A 1 104 ? 11.493 2.245 -9.675 1.00 77.88 104 GLY A N 1
ATOM 723 C CA . GLY A 1 104 ? 10.762 1.019 -9.969 1.00 77.88 104 GLY A CA 1
ATOM 724 C C . GLY A 1 104 ? 11.136 -0.189 -9.104 1.00 77.88 104 GLY A C 1
ATOM 725 O O . GLY A 1 104 ? 11.772 -0.062 -8.058 1.00 77.88 104 GLY A O 1
ATOM 726 N N . ALA A 1 105 ? 10.719 -1.388 -9.528 1.00 70.62 105 ALA A N 1
ATOM 727 C CA . ALA A 1 105 ? 10.891 -2.624 -8.752 1.00 70.62 105 ALA A CA 1
ATOM 728 C C . ALA A 1 105 ? 12.373 -2.958 -8.476 1.00 70.62 105 ALA A C 1
ATOM 730 O O . ALA A 1 105 ? 12.716 -3.436 -7.394 1.00 70.62 105 ALA A O 1
ATOM 731 N N . GLY A 1 106 ? 13.265 -2.643 -9.422 1.00 71.56 106 GLY A N 1
ATOM 732 C CA . GLY A 1 106 ? 14.708 -2.851 -9.283 1.00 71.56 106 GLY A CA 1
ATOM 733 C C . GLY A 1 106 ? 15.346 -1.989 -8.191 1.00 71.56 106 GLY A C 1
ATOM 734 O O . GLY A 1 106 ? 16.045 -2.510 -7.326 1.00 71.56 106 GLY A O 1
ATOM 735 N N . GLY A 1 107 ? 15.086 -0.681 -8.170 1.00 76.38 107 GLY A N 1
ATOM 736 C CA . GLY A 1 107 ? 15.652 0.166 -7.119 1.00 76.38 107 GLY A CA 1
ATOM 737 C C . GLY A 1 107 ? 14.875 0.096 -5.798 1.00 76.38 107 GLY A C 1
ATOM 738 O O . GLY A 1 107 ? 15.463 0.352 -4.748 1.00 76.38 107 GLY A O 1
ATOM 739 N N . LEU A 1 108 ? 13.628 -0.396 -5.795 1.00 78.69 108 LEU A N 1
ATOM 740 C CA . LEU A 1 108 ? 12.951 -0.853 -4.573 1.00 78.69 108 LEU A CA 1
ATOM 741 C C . LEU A 1 108 ? 13.728 -2.000 -3.917 1.00 78.69 108 LEU A C 1
ATOM 743 O O . LEU A 1 108 ? 13.967 -1.970 -2.707 1.00 78.69 108 LEU A O 1
ATOM 747 N N . MET A 1 109 ? 14.175 -2.977 -4.712 1.00 76.94 109 MET A N 1
ATOM 748 C CA . MET A 1 109 ? 15.056 -4.036 -4.222 1.00 76.94 109 MET A CA 1
ATOM 749 C C . MET A 1 109 ? 16.388 -3.481 -3.717 1.00 76.94 109 MET A C 1
ATOM 751 O O . MET A 1 109 ? 16.862 -3.958 -2.695 1.00 76.94 109 MET A O 1
ATOM 755 N N . SER A 1 110 ? 16.955 -2.442 -4.332 1.00 77.62 110 SER A N 1
ATOM 756 C CA . SER A 1 110 ? 18.160 -1.772 -3.815 1.00 77.62 110 SER A CA 1
ATOM 757 C C . SER A 1 110 ? 17.915 -1.027 -2.495 1.00 77.62 110 SER A C 1
ATOM 759 O O . SER A 1 110 ? 18.741 -1.093 -1.588 1.00 77.62 110 SER A O 1
ATOM 761 N N . MET A 1 111 ? 16.769 -0.358 -2.338 1.00 75.00 111 MET A N 1
ATOM 762 C CA . MET A 1 111 ? 16.391 0.343 -1.101 1.00 75.00 111 MET A CA 1
ATOM 763 C C . MET A 1 111 ? 16.148 -0.614 0.073 1.00 75.00 111 MET A C 1
ATOM 765 O O . MET A 1 111 ? 16.503 -0.302 1.208 1.00 75.00 111 MET A O 1
ATOM 769 N N . LEU A 1 112 ? 15.546 -1.776 -0.191 1.00 73.50 112 LEU A N 1
ATOM 770 C CA . LEU A 1 112 ? 15.309 -2.825 0.808 1.00 73.50 112 LEU A CA 1
ATOM 771 C C . LEU A 1 112 ? 16.548 -3.707 1.029 1.00 73.50 112 LEU A C 1
ATOM 773 O O . LEU A 1 112 ? 16.803 -4.173 2.136 1.00 73.50 112 LEU A O 1
ATOM 777 N N . GLY A 1 113 ? 17.314 -3.930 -0.037 1.00 62.62 113 GLY A N 1
ATOM 778 C CA . GLY A 1 113 ? 18.512 -4.762 -0.118 1.00 62.62 113 GLY A CA 1
ATOM 779 C C . GLY A 1 113 ? 19.804 -4.043 0.262 1.00 62.62 113 GLY A C 1
ATOM 780 O O . GLY A 1 113 ? 20.838 -4.694 0.375 1.00 62.62 113 GLY A O 1
ATOM 781 N N . GLY A 1 114 ? 19.756 -2.748 0.587 1.00 51.84 114 GLY A N 1
ATOM 782 C CA . GLY A 1 114 ? 20.842 -2.034 1.270 1.00 51.84 114 GLY A CA 1
ATOM 783 C C . GLY A 1 114 ? 21.207 -2.614 2.648 1.00 51.84 114 GLY A C 1
ATOM 784 O O . GLY A 1 114 ? 22.172 -2.174 3.263 1.00 51.84 114 GLY A O 1
ATOM 785 N N . VAL A 1 115 ? 20.470 -3.626 3.123 1.00 48.78 115 VAL A N 1
ATOM 786 C CA . VAL A 1 115 ? 20.772 -4.437 4.318 1.00 48.78 115 VAL A CA 1
ATOM 787 C C . VAL A 1 115 ? 21.246 -5.862 3.943 1.00 48.78 115 VAL A C 1
ATOM 789 O O . VAL A 1 115 ? 21.505 -6.693 4.807 1.00 48.78 115 VAL A O 1
ATOM 792 N N . THR A 1 116 ? 21.416 -6.192 2.657 1.00 43.66 116 THR A N 1
ATOM 793 C CA . THR A 1 116 ? 21.883 -7.520 2.199 1.00 43.66 116 THR A CA 1
ATOM 794 C C . THR A 1 116 ? 22.818 -7.442 0.985 1.00 43.66 116 THR A C 1
ATOM 796 O O . THR A 1 116 ? 22.762 -8.266 0.081 1.00 43.66 116 THR A O 1
ATOM 799 N N . GLN A 1 117 ? 23.765 -6.500 0.997 1.00 45.62 117 GLN A N 1
ATOM 800 C CA . GLN A 1 117 ? 25.009 -6.631 0.227 1.00 45.62 117 GLN A CA 1
ATOM 801 C C . GLN A 1 117 ? 26.208 -6.755 1.177 1.00 45.62 117 GLN A C 1
ATOM 803 O O . GLN A 1 117 ? 27.180 -6.015 1.112 1.00 45.62 117 GLN A O 1
ATOM 808 N N . GLY A 1 118 ? 26.100 -7.709 2.105 1.00 47.00 118 GLY A N 1
ATOM 809 C CA . GLY A 1 118 ? 27.167 -8.144 3.009 1.00 47.00 118 GLY A CA 1
ATOM 810 C C . GLY A 1 118 ? 27.607 -9.594 2.780 1.00 47.00 118 GLY A C 1
ATOM 811 O O . GLY A 1 118 ? 28.257 -10.171 3.642 1.00 47.00 118 GLY A O 1
ATOM 812 N N . GLY A 1 119 ? 27.258 -10.219 1.652 1.00 49.38 119 GLY A N 1
ATOM 813 C CA . GLY A 1 119 ? 27.653 -11.603 1.395 1.00 49.38 119 GLY A CA 1
ATOM 814 C C . GLY A 1 119 ? 27.579 -11.976 -0.077 1.00 49.38 119 GLY A C 1
ATOM 815 O O . GLY A 1 119 ? 26.491 -12.123 -0.617 1.00 49.38 119 GLY A O 1
ATOM 816 N N . GLY A 1 120 ? 28.740 -12.160 -0.711 1.00 51.19 120 GLY A N 1
ATOM 817 C CA . GLY A 1 120 ? 28.843 -13.044 -1.879 1.00 51.19 120 GLY A CA 1
ATOM 818 C C . GLY A 1 120 ? 29.285 -12.455 -3.221 1.00 51.19 120 GLY A C 1
ATOM 819 O O . GLY A 1 120 ? 29.097 -13.132 -4.222 1.00 51.19 120 GLY A O 1
ATOM 820 N N . GLY A 1 121 ? 29.872 -11.252 -3.291 1.00 47.81 121 GLY A N 1
ATOM 821 C CA . GLY A 1 121 ? 30.213 -10.646 -4.595 1.00 47.81 121 GLY A CA 1
ATOM 822 C C . GLY A 1 121 ? 31.645 -10.157 -4.820 1.00 47.81 121 GLY A C 1
ATOM 823 O O . GLY A 1 121 ? 31.985 -9.844 -5.955 1.00 47.81 121 GLY A O 1
ATOM 824 N N . MET A 1 122 ? 32.497 -10.071 -3.793 1.00 50.09 122 MET A N 1
ATOM 825 C CA . MET A 1 122 ? 33.813 -9.418 -3.924 1.00 50.09 122 MET A CA 1
ATOM 826 C C . MET A 1 122 ? 34.968 -10.235 -3.327 1.00 50.09 122 MET A C 1
ATOM 828 O O . MET A 1 122 ? 35.931 -9.692 -2.803 1.00 50.09 122 MET A O 1
ATOM 832 N N . LEU A 1 123 ? 34.887 -11.564 -3.451 1.00 54.53 123 LEU A N 1
ATOM 833 C CA . LEU A 1 123 ? 36.006 -12.495 -3.227 1.00 54.53 123 LEU A CA 1
ATOM 834 C C . LEU A 1 123 ? 36.634 -12.981 -4.553 1.00 54.53 123 LEU A C 1
ATOM 836 O O . LEU A 1 123 ? 37.418 -13.920 -4.567 1.00 54.53 123 LEU A O 1
ATOM 840 N N . GLY A 1 124 ? 36.297 -12.342 -5.682 1.00 51.34 124 GLY A N 1
ATOM 841 C CA . GLY A 1 124 ? 36.858 -12.654 -7.005 1.00 51.34 124 GLY A CA 1
ATOM 842 C C . GLY A 1 124 ? 38.086 -11.823 -7.401 1.00 51.34 124 GLY A C 1
ATOM 843 O O . GLY A 1 124 ? 38.727 -12.127 -8.401 1.00 51.34 124 GLY A O 1
ATOM 844 N N . GLY A 1 125 ? 38.425 -10.776 -6.638 1.00 51.41 125 GLY A N 1
ATOM 845 C CA . GLY A 1 125 ? 39.502 -9.836 -6.986 1.00 51.41 125 GLY A CA 1
ATOM 846 C C . GLY A 1 125 ? 40.869 -10.131 -6.359 1.00 51.41 125 GLY A C 1
ATOM 847 O O . GLY A 1 125 ? 41.874 -9.623 -6.840 1.00 51.41 125 GLY A O 1
ATOM 848 N N . LEU A 1 126 ? 40.930 -10.961 -5.314 1.00 57.47 126 LEU A N 1
ATOM 849 C CA . LEU A 1 126 ? 42.160 -11.205 -4.541 1.00 57.47 126 LEU A CA 1
ATOM 850 C C . LEU A 1 126 ? 42.882 -12.516 -4.903 1.00 57.47 126 LEU A C 1
ATOM 852 O O . LEU A 1 126 ? 44.002 -12.739 -4.460 1.00 57.47 126 LEU A O 1
ATOM 856 N N . GLY A 1 127 ? 42.284 -13.358 -5.753 1.00 53.12 127 GLY A N 1
ATOM 857 C CA . GLY A 1 127 ? 42.881 -14.625 -6.199 1.00 53.12 127 GLY A CA 1
ATOM 858 C C . GLY A 1 127 ? 43.743 -14.539 -7.466 1.00 53.12 127 GLY A C 1
ATOM 859 O O . GLY A 1 127 ? 44.321 -15.547 -7.858 1.00 53.12 127 GLY A O 1
ATOM 860 N N . LYS A 1 128 ? 43.829 -13.375 -8.134 1.00 53.44 128 LYS A N 1
ATOM 861 C CA . LYS A 1 128 ? 44.500 -13.236 -9.447 1.00 53.44 128 LYS A CA 1
ATOM 862 C C . LYS A 1 128 ? 45.789 -12.398 -9.443 1.00 53.44 128 LYS A C 1
ATOM 864 O O . LYS A 1 128 ? 46.324 -12.128 -10.509 1.00 53.44 128 LYS A O 1
ATOM 869 N N . MET A 1 129 ? 46.314 -12.010 -8.279 1.00 55.81 129 MET A N 1
ATOM 870 C CA . MET A 1 129 ? 47.591 -11.269 -8.178 1.00 55.81 129 MET A CA 1
ATOM 871 C C . MET A 1 129 ? 48.612 -11.913 -7.225 1.00 55.81 129 MET A C 1
ATOM 873 O O . MET A 1 129 ? 49.515 -11.241 -6.745 1.00 55.81 129 MET A O 1
ATOM 877 N N . LEU A 1 130 ? 48.491 -13.217 -6.955 1.00 62.62 130 LEU A N 1
ATOM 878 C CA . LEU A 1 130 ? 49.450 -13.973 -6.132 1.00 62.62 130 LEU A CA 1
ATOM 879 C C . LEU A 1 130 ? 50.087 -15.165 -6.872 1.00 62.62 130 LEU A C 1
ATOM 881 O O . LEU A 1 130 ? 50.536 -16.121 -6.250 1.00 62.62 130 LEU A O 1
ATOM 885 N N . GLY A 1 131 ? 50.149 -15.123 -8.205 1.00 61.03 131 GLY A N 1
ATOM 886 C CA . GLY A 1 131 ? 50.855 -16.150 -8.970 1.00 61.03 131 GLY A CA 1
ATOM 887 C C . GLY A 1 131 ? 51.268 -15.678 -10.359 1.00 61.03 131 GLY A C 1
ATOM 888 O O . GLY A 1 131 ? 50.390 -15.395 -11.173 1.00 61.03 131 GLY A O 1
ATOM 889 N N . LYS A 1 132 ? 52.587 -15.715 -10.601 1.00 58.72 132 LYS A N 1
ATOM 890 C CA . LYS A 1 132 ? 53.385 -15.212 -11.741 1.00 58.72 132 LYS A CA 1
ATOM 891 C C . LYS A 1 132 ? 53.809 -13.753 -11.546 1.00 58.72 132 LYS A C 1
ATOM 893 O O . LYS A 1 132 ? 52.948 -12.884 -11.527 1.00 58.72 132 LYS A O 1
ATOM 898 N N . ASP A 1 133 ? 55.076 -13.433 -11.298 1.00 51.03 133 ASP A N 1
ATOM 899 C CA . ASP A 1 133 ? 56.350 -14.108 -11.619 1.00 51.03 133 ASP A CA 1
ATOM 900 C C . ASP A 1 133 ? 57.350 -14.065 -10.452 1.00 51.03 133 ASP A C 1
ATOM 902 O O . ASP A 1 133 ? 57.322 -13.077 -9.681 1.00 51.03 133 ASP A O 1
#

Sequence (133 aa):
MNFLKNLLGDSASGLVSSLVSKAGFTADEAQAFVPEATTSVVGAVKTTGDIDLSNLGAAAQKVMGDIDVPALAKRAGIGPDQAQGGLTAIVPTLLQIIQEKAGGAGGLMSMLGGVTQGGGGMLGGLGKMLGKD

Radius of gyration: 18.8 Å; chains: 1; bounding box: 71×30×30 Å

Foldseek 3Di:
DVLLCLLCPPVLVVLLVQLVVFLVDDSLLSNQLSVLLLVLLLVLLQVVVDADLVCLPVNLVSSLVSGPLVVSCVSSVHDSSSSSRSSVRCSSVSSVSCCVRQVHSVSSCVSVCVVPPPDDDPPPPPPPPPDDD